Protein AF-A0A9X3D253-F1 (afdb_monomer_lite)

Organism: NCBI:txid2994553

Structure (mmCIF, N/CA/C/O backbone):
data_AF-A0A9X3D253-F1
#
_entry.id   AF-A0A9X3D253-F1
#
loop_
_atom_site.group_PDB
_atom_site.id
_atom_site.type_symbol
_atom_site.label_atom_id
_atom_site.label_alt_id
_atom_site.label_comp_id
_atom_site.label_asym_id
_atom_site.label_entity_id
_atom_site.label_seq_id
_atom_site.pdbx_PDB_ins_code
_atom_site.Cartn_x
_atom_site.Cartn_y
_atom_site.Cartn_z
_atom_site.occupancy
_atom_site.B_iso_or_equiv
_atom_site.auth_seq_id
_atom_site.auth_comp_id
_atom_site.auth_asym_id
_atom_site.auth_atom_id
_atom_site.pdbx_PDB_model_num
ATOM 1 N N . MET A 1 1 ? 2.293 10.499 46.989 1.00 36.78 1 MET A N 1
ATOM 2 C CA . MET A 1 1 ? 2.887 9.579 45.996 1.00 36.78 1 MET A CA 1
ATOM 3 C C . MET A 1 1 ? 2.364 9.986 44.625 1.00 36.78 1 MET A C 1
ATOM 5 O O . MET A 1 1 ? 1.241 9.649 44.283 1.00 36.78 1 MET A O 1
ATOM 9 N N . LEU A 1 2 ? 3.103 10.843 43.915 1.00 41.97 2 LEU A N 1
ATOM 10 C CA . LEU A 1 2 ? 2.709 11.353 42.599 1.00 41.97 2 LEU A CA 1
ATOM 11 C C . LEU A 1 2 ? 3.054 10.285 41.562 1.00 41.97 2 LEU A C 1
ATOM 13 O O . LEU A 1 2 ? 4.229 10.008 41.332 1.00 41.97 2 LEU A O 1
ATOM 17 N N . ILE A 1 3 ? 2.039 9.658 40.972 1.00 52.53 3 ILE A N 1
ATOM 18 C CA . ILE A 1 3 ? 2.232 8.782 39.819 1.00 52.53 3 ILE A CA 1
ATOM 19 C C . ILE A 1 3 ? 2.659 9.696 38.670 1.00 52.53 3 ILE A C 1
ATOM 21 O O . ILE A 1 3 ? 1.849 10.439 38.119 1.00 52.53 3 ILE A O 1
ATOM 25 N N . GLN A 1 4 ? 3.952 9.685 38.350 1.00 52.53 4 GLN A N 1
ATOM 26 C CA . GLN A 1 4 ? 4.450 10.238 37.100 1.00 52.53 4 GLN A CA 1
ATOM 27 C C . GLN A 1 4 ? 3.741 9.483 35.974 1.00 52.53 4 GLN A C 1
ATOM 29 O O . GLN A 1 4 ? 3.995 8.297 35.760 1.00 52.53 4 GLN A O 1
ATOM 34 N N . HIS A 1 5 ? 2.818 10.149 35.277 1.00 56.53 5 HIS A N 1
ATOM 35 C CA . HIS A 1 5 ? 2.331 9.668 33.993 1.00 56.53 5 HIS A CA 1
ATOM 36 C C . HIS A 1 5 ? 3.542 9.590 33.065 1.00 56.53 5 HIS A C 1
ATOM 38 O O . HIS A 1 5 ? 3.981 10.591 32.501 1.00 56.53 5 HIS A O 1
ATOM 44 N N . LYS A 1 6 ? 4.111 8.391 32.939 1.00 58.88 6 LYS A N 1
ATOM 45 C CA . LYS A 1 6 ? 4.987 8.041 31.830 1.00 58.88 6 LYS A CA 1
ATOM 46 C C . LYS A 1 6 ? 4.187 8.376 30.572 1.00 58.88 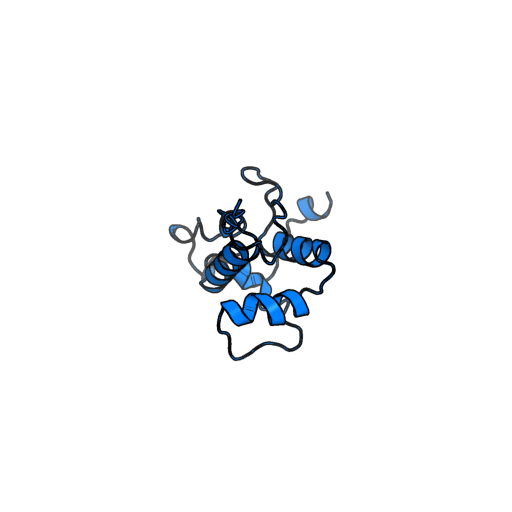6 LYS A C 1
ATOM 48 O O . LYS A 1 6 ? 3.138 7.775 30.349 1.00 58.88 6 LYS A O 1
ATOM 53 N N . LEU A 1 7 ? 4.611 9.401 29.833 1.00 61.34 7 LEU A N 1
ATOM 54 C CA . LEU A 1 7 ? 4.014 9.768 28.553 1.00 61.34 7 LEU A CA 1
ATOM 55 C C . LEU A 1 7 ? 4.148 8.538 27.655 1.00 61.34 7 LEU A C 1
ATOM 57 O O . LEU A 1 7 ? 5.238 8.228 27.181 1.00 61.34 7 LEU A O 1
ATOM 61 N N . PHE A 1 8 ? 3.070 7.767 27.524 1.00 62.00 8 PHE A N 1
ATOM 62 C CA . PHE A 1 8 ? 3.022 6.696 26.545 1.00 62.00 8 PHE A CA 1
ATOM 63 C C . PHE A 1 8 ? 3.230 7.337 25.175 1.00 62.00 8 PHE A C 1
ATOM 65 O O . PHE A 1 8 ? 2.646 8.387 24.896 1.00 62.00 8 PHE A O 1
ATOM 72 N N . GLU A 1 9 ? 4.070 6.723 24.342 1.00 65.94 9 GLU A N 1
ATOM 73 C CA . GLU A 1 9 ? 4.190 7.121 22.942 1.00 65.94 9 GLU A CA 1
ATOM 74 C C . GLU A 1 9 ? 2.791 7.204 22.318 1.00 65.94 9 GLU A C 1
ATOM 76 O O . GLU A 1 9 ? 1.884 6.439 22.675 1.00 65.94 9 GLU A O 1
ATOM 81 N N . SER A 1 10 ? 2.597 8.168 21.417 1.00 74.94 10 SER A N 1
ATOM 82 C CA . SER A 1 10 ? 1.330 8.329 20.709 1.00 74.94 10 SER A CA 1
ATOM 83 C C . SER A 1 10 ? 0.923 6.997 20.086 1.00 74.94 10 SER A C 1
ATOM 85 O O . SER A 1 10 ? 1.714 6.360 19.392 1.00 74.94 10 SER A O 1
ATOM 87 N N . ARG A 1 11 ? -0.311 6.560 20.346 1.00 84.44 11 ARG A N 1
ATOM 88 C CA . ARG A 1 11 ? -0.841 5.327 19.757 1.00 84.44 11 ARG A CA 1
ATOM 89 C C . ARG A 1 11 ? -0.910 5.488 18.240 1.00 84.44 11 ARG A C 1
ATOM 91 O O . ARG A 1 11 ? -1.252 6.570 17.764 1.00 84.44 11 ARG A O 1
ATOM 98 N N . SER A 1 12 ? -0.619 4.418 17.501 1.00 90.00 12 SER A N 1
ATOM 99 C CA . SER A 1 12 ? -0.832 4.419 16.055 1.00 90.00 12 SER A CA 1
ATOM 100 C C . SER A 1 12 ? -2.309 4.694 15.755 1.00 90.00 12 SER A C 1
ATOM 102 O O . SER A 1 12 ? -3.200 4.232 16.472 1.00 90.00 12 SER A O 1
ATOM 104 N N . THR A 1 13 ? -2.574 5.478 14.711 1.00 94.25 13 THR A N 1
ATOM 105 C CA . THR A 1 13 ? -3.943 5.806 14.281 1.00 94.25 13 THR A CA 1
ATOM 106 C C . THR A 1 13 ? -4.618 4.605 13.626 1.00 94.25 13 THR A C 1
ATOM 108 O O . THR A 1 13 ? -5.807 4.365 13.827 1.00 94.25 13 THR A O 1
ATOM 111 N N . LEU A 1 14 ? -3.845 3.838 12.858 1.00 95.88 14 LEU A N 1
ATOM 112 C CA . LEU A 1 14 ? -4.251 2.599 12.218 1.00 95.88 14 LEU A CA 1
ATOM 113 C C . LEU A 1 14 ? -3.584 1.395 12.904 1.00 95.88 14 LEU A C 1
ATOM 115 O O . LEU A 1 14 ? -2.553 1.501 13.572 1.00 95.88 14 LEU A O 1
ATOM 119 N N . TYR A 1 15 ? -4.197 0.232 12.740 1.00 95.69 15 TYR A N 1
ATOM 120 C CA . TYR A 1 15 ? -3.732 -1.061 13.191 1.00 95.69 15 TYR A CA 1
ATOM 121 C C . TYR A 1 15 ? -2.384 -1.355 12.552 1.00 95.69 15 TYR A C 1
ATOM 123 O O . TYR A 1 15 ? -2.159 -1.123 11.364 1.00 95.69 15 TYR A O 1
ATOM 131 N N . ASN A 1 16 ? -1.496 -1.934 13.354 1.00 95.19 16 ASN A N 1
ATOM 132 C CA . ASN A 1 16 ? -0.212 -2.446 12.898 1.00 95.19 16 ASN A CA 1
ATOM 133 C C . ASN A 1 16 ? -0.411 -3.803 12.189 1.00 95.19 16 ASN A C 1
ATOM 135 O O . ASN A 1 16 ? 0.121 -4.828 12.615 1.00 95.19 16 ASN A O 1
ATOM 139 N N . LEU A 1 17 ? -1.237 -3.828 11.139 1.00 97.12 17 LEU A N 1
ATOM 140 C CA . LEU A 1 17 ? -1.503 -5.021 10.337 1.00 97.12 17 LEU A CA 1
ATOM 141 C C . LEU A 1 17 ? -0.237 -5.413 9.571 1.00 97.12 17 LEU A C 1
ATOM 143 O O . LEU A 1 17 ? 0.265 -4.623 8.787 1.00 97.12 17 LEU A O 1
ATOM 147 N N . LYS A 1 18 ? 0.297 -6.620 9.770 1.00 97.12 18 LYS A N 1
ATOM 148 C CA . LYS A 1 18 ? 1.528 -7.026 9.077 1.00 97.12 18 LYS A CA 1
ATOM 149 C C . LYS A 1 18 ? 1.290 -7.269 7.578 1.00 97.12 18 LYS A C 1
ATOM 151 O O . LYS A 1 18 ? 0.282 -7.901 7.233 1.00 97.12 18 LYS A O 1
ATOM 156 N N . PRO A 1 19 ? 2.215 -6.820 6.704 1.00 97.50 19 PRO A N 1
ATOM 157 C CA . PRO A 1 19 ? 2.197 -7.217 5.306 1.00 97.50 19 PRO A CA 1
ATOM 158 C C . PRO A 1 19 ? 2.400 -8.727 5.135 1.00 97.50 19 PRO A C 1
ATOM 160 O O . PRO A 1 19 ? 3.042 -9.370 5.970 1.00 97.50 19 PRO A O 1
ATOM 163 N N . ILE A 1 20 ? 1.858 -9.280 4.056 1.00 97.38 20 ILE A N 1
ATOM 164 C CA . ILE A 1 20 ? 2.009 -10.687 3.665 1.00 97.38 20 ILE A CA 1
ATOM 165 C C . ILE A 1 20 ? 3.239 -10.855 2.766 1.00 97.38 20 ILE A C 1
ATOM 167 O O . ILE A 1 20 ? 3.499 -10.021 1.901 1.00 97.38 20 ILE A O 1
ATOM 171 N N . GLY A 1 21 ? 3.975 -11.950 2.979 1.00 95.44 21 GLY A N 1
ATOM 172 C CA . GLY A 1 21 ? 4.995 -12.425 2.039 1.00 95.44 21 GLY A CA 1
ATOM 173 C C . GLY A 1 21 ? 6.247 -11.552 1.930 1.00 95.44 21 GLY A C 1
ATOM 174 O O . GLY A 1 21 ? 6.946 -11.585 0.926 1.00 95.44 21 GLY A O 1
ATOM 175 N N . ILE A 1 22 ? 6.570 -10.735 2.939 1.00 94.50 22 ILE A N 1
ATOM 176 C CA . ILE 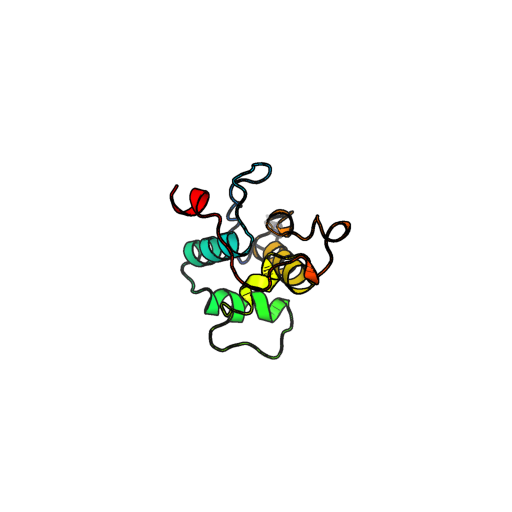A 1 22 ? 7.839 -9.990 2.927 1.00 94.50 22 ILE A CA 1
ATOM 177 C C . ILE A 1 22 ? 9.010 -10.976 2.794 1.00 94.50 22 ILE A C 1
ATOM 179 O O . ILE A 1 22 ? 9.125 -11.910 3.586 1.00 94.50 22 ILE A O 1
ATOM 183 N N . ASN A 1 23 ? 9.905 -10.709 1.838 1.00 90.94 23 ASN A N 1
ATOM 184 C CA . ASN A 1 23 ? 11.045 -11.558 1.467 1.00 90.94 23 ASN A CA 1
ATOM 185 C C . ASN A 1 23 ? 10.670 -12.916 0.842 1.00 90.94 23 ASN A C 1
ATOM 187 O O . ASN A 1 23 ? 11.511 -13.814 0.817 1.00 90.94 23 ASN A O 1
ATOM 191 N N . THR A 1 24 ? 9.448 -13.066 0.331 1.00 93.00 24 THR A N 1
ATOM 192 C CA . THR A 1 24 ? 9.036 -14.213 -0.489 1.00 93.00 24 THR A CA 1
ATOM 193 C C . THR A 1 24 ? 8.653 -13.749 -1.894 1.00 93.00 24 THR A C 1
ATOM 195 O O . THR A 1 24 ? 8.456 -12.558 -2.138 1.00 93.00 24 THR A O 1
ATOM 198 N N . ASP A 1 25 ? 8.553 -14.690 -2.824 1.00 87.62 25 ASP A N 1
ATOM 199 C CA . ASP A 1 25 ? 7.920 -14.505 -4.135 1.00 87.62 25 ASP A CA 1
ATOM 200 C C . ASP A 1 25 ? 6.420 -14.187 -4.016 1.00 87.62 25 ASP A C 1
ATOM 202 O O . ASP A 1 25 ? 5.901 -13.397 -4.799 1.00 87.62 25 ASP A O 1
ATOM 206 N N . GLU A 1 26 ? 5.771 -14.676 -2.958 1.00 89.12 26 GLU A N 1
ATOM 207 C CA . GLU A 1 26 ? 4.360 -14.403 -2.626 1.00 89.12 26 GLU A CA 1
ATOM 208 C C . GLU A 1 26 ? 4.104 -13.052 -1.909 1.00 89.12 26 GLU A C 1
ATOM 210 O O . GLU A 1 26 ? 3.170 -12.913 -1.111 1.00 89.12 26 GLU A O 1
ATOM 215 N N . ILE A 1 27 ? 4.960 -12.044 -2.114 1.00 93.50 27 ILE A N 1
ATOM 216 C CA . ILE A 1 27 ? 4.799 -10.722 -1.482 1.00 93.50 27 ILE A CA 1
ATOM 217 C C . ILE A 1 27 ? 3.557 -9.993 -2.006 1.00 93.50 27 ILE A C 1
ATOM 219 O O . ILE A 1 27 ? 3.323 -9.885 -3.212 1.00 93.50 27 ILE A O 1
ATOM 223 N N . GLU A 1 28 ? 2.758 -9.421 -1.104 1.00 94.06 28 GLU A N 1
ATOM 224 C CA . GLU A 1 28 ? 1.598 -8.638 -1.531 1.00 94.06 28 GLU A CA 1
ATOM 225 C C . GLU A 1 28 ? 1.980 -7.240 -2.059 1.00 94.06 28 GLU A C 1
ATOM 227 O O . GLU A 1 28 ? 2.961 -6.626 -1.641 1.00 94.06 28 GLU A O 1
ATOM 232 N N . SER A 1 29 ? 1.143 -6.674 -2.934 1.00 93.31 29 SER A N 1
ATOM 233 C CA . SER A 1 29 ? 1.279 -5.273 -3.368 1.00 93.31 29 SER A CA 1
ATOM 234 C C . SER A 1 29 ? 0.776 -4.272 -2.322 1.00 93.31 29 SER A C 1
ATOM 236 O O . SER A 1 29 ? -0.102 -4.580 -1.511 1.00 93.31 29 SER A O 1
ATOM 238 N N . LEU A 1 30 ? 1.214 -3.012 -2.411 1.00 95.50 30 LEU A N 1
ATOM 239 C CA . LEU A 1 30 ? 0.737 -1.936 -1.539 1.00 95.50 30 LEU A CA 1
ATOM 240 C C . LEU A 1 30 ? -0.782 -1.743 -1.646 1.00 95.50 30 LEU A C 1
ATOM 242 O O . LEU A 1 30 ? -1.455 -1.519 -0.641 1.00 95.50 30 LEU A O 1
ATOM 246 N N . THR A 1 31 ? -1.360 -1.877 -2.843 1.00 93.25 31 THR A N 1
ATOM 247 C CA . THR A 1 31 ? -2.822 -1.820 -3.008 1.00 93.25 31 THR A CA 1
ATOM 248 C C . THR A 1 31 ? -3.559 -2.987 -2.342 1.00 93.25 31 THR A C 1
ATOM 250 O O . THR A 1 31 ? -4.655 -2.774 -1.819 1.00 93.25 31 THR A O 1
ATOM 253 N N . SER A 1 32 ? -2.971 -4.192 -2.317 1.00 93.94 32 SER A N 1
ATOM 254 C CA . SER A 1 32 ? -3.512 -5.333 -1.554 1.00 93.94 32 SER A CA 1
ATOM 255 C C . SER A 1 32 ? -3.494 -5.023 -0.061 1.00 93.94 32 SER A C 1
ATOM 257 O O . SER A 1 32 ? -4.531 -5.078 0.606 1.00 93.94 32 SER A O 1
ATOM 259 N N . TYR A 1 33 ? -2.340 -4.572 0.430 1.00 97.31 33 TYR A N 1
ATOM 260 C CA . TYR A 1 33 ? -2.143 -4.202 1.823 1.00 97.31 33 TYR A CA 1
ATOM 261 C C . TYR A 1 33 ? -3.152 -3.146 2.296 1.00 97.31 33 TYR A C 1
ATOM 263 O O . TYR A 1 33 ? -3.826 -3.336 3.307 1.00 97.31 33 TYR A O 1
ATOM 271 N N . VAL A 1 34 ? -3.324 -2.053 1.543 1.00 96.25 34 VAL A N 1
ATOM 272 C CA . VAL A 1 34 ? -4.275 -0.979 1.887 1.00 96.25 34 VAL A CA 1
ATOM 273 C C . VAL A 1 34 ? -5.724 -1.472 1.870 1.00 96.25 34 VAL A C 1
ATOM 275 O O . VAL A 1 34 ? -6.524 -1.055 2.709 1.00 96.25 34 VAL A O 1
ATOM 278 N N . THR A 1 35 ? -6.061 -2.392 0.964 1.00 95.31 35 THR A N 1
ATOM 279 C CA . THR A 1 35 ? -7.385 -3.029 0.933 1.00 95.31 35 THR A CA 1
ATOM 280 C C . THR A 1 35 ? -7.622 -3.820 2.215 1.00 95.31 35 THR A C 1
ATOM 282 O O . THR A 1 35 ? -8.591 -3.543 2.925 1.00 95.31 35 THR A O 1
ATOM 285 N N . ARG A 1 36 ? -6.697 -4.713 2.587 1.00 97.75 36 ARG A N 1
ATOM 286 C CA . ARG A 1 36 ? -6.778 -5.488 3.836 1.00 97.75 36 ARG A CA 1
ATOM 287 C C . ARG A 1 36 ? -6.797 -4.600 5.076 1.00 97.75 36 ARG A C 1
ATOM 289 O O . ARG A 1 36 ? -7.554 -4.875 6.004 1.00 97.75 36 ARG A O 1
ATOM 296 N N . LEU A 1 37 ? -6.017 -3.521 5.084 1.00 97.94 37 LEU A N 1
ATOM 297 C CA . LEU A 1 37 ? -6.006 -2.547 6.172 1.00 97.94 37 LEU A CA 1
ATOM 298 C C . LEU A 1 37 ? -7.380 -1.884 6.327 1.00 97.94 37 LEU A C 1
ATOM 300 O O . LEU A 1 37 ? -7.906 -1.837 7.435 1.00 97.94 37 LEU A O 1
ATOM 304 N N . SER A 1 38 ? -8.001 -1.438 5.231 1.00 96.56 38 SER A N 1
ATOM 305 C CA . SER A 1 38 ? -9.349 -0.851 5.274 1.00 96.56 38 SER A CA 1
ATOM 306 C C . SER A 1 38 ? -10.392 -1.831 5.823 1.00 96.56 38 SER A C 1
ATOM 308 O O . SER A 1 38 ? -11.169 -1.471 6.708 1.00 96.56 38 SER A O 1
ATOM 310 N N . THR A 1 39 ? -10.333 -3.096 5.391 1.00 97.69 39 THR A N 1
ATOM 311 C CA . THR A 1 39 ? -11.203 -4.170 5.884 1.00 97.69 39 THR A CA 1
ATOM 312 C C . THR A 1 39 ? -10.989 -4.432 7.369 1.00 97.69 39 THR A C 1
ATOM 314 O O . THR A 1 39 ? -11.964 -4.503 8.112 1.00 97.69 39 THR A O 1
ATOM 317 N N . ALA A 1 40 ? -9.736 -4.517 7.827 1.00 97.81 40 ALA A N 1
ATOM 318 C CA . ALA A 1 40 ? -9.422 -4.715 9.239 1.00 97.81 40 ALA A CA 1
ATOM 319 C C . ALA A 1 40 ? -9.992 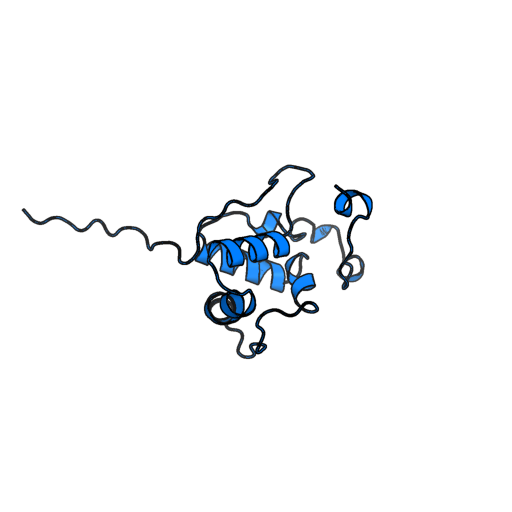-3.582 10.108 1.00 97.81 40 ALA A C 1
ATOM 321 O O . ALA A 1 40 ? -10.489 -3.839 11.198 1.00 97.81 40 ALA A O 1
ATOM 322 N N . HIS A 1 41 ? -9.986 -2.349 9.599 1.00 95.62 41 HIS A N 1
ATOM 323 C CA . HIS A 1 41 ? -10.562 -1.176 10.260 1.00 95.62 41 HIS A CA 1
ATOM 324 C C . HIS A 1 41 ? -12.074 -1.008 10.100 1.00 95.62 41 HIS A C 1
ATOM 326 O O . HIS A 1 41 ? -12.627 -0.063 10.662 1.00 95.62 41 HIS A O 1
ATOM 332 N N . ASN A 1 42 ? -12.741 -1.881 9.343 1.00 96.44 42 ASN A N 1
ATOM 333 C CA . ASN A 1 42 ? -14.153 -1.753 8.994 1.00 96.44 42 ASN A CA 1
ATOM 334 C C . ASN A 1 42 ? -14.504 -0.378 8.381 1.00 96.44 42 ASN A C 1
ATOM 336 O O . ASN A 1 42 ? -15.533 0.223 8.695 1.00 96.44 42 ASN A O 1
ATOM 340 N N . VAL A 1 43 ? -13.630 0.137 7.510 1.00 95.00 43 VAL A N 1
ATOM 341 C CA . VAL A 1 43 ? -13.847 1.379 6.752 1.00 95.00 43 VAL A CA 1
ATOM 342 C C . VAL A 1 43 ? -13.715 1.118 5.259 1.00 95.00 43 VAL A C 1
ATOM 344 O O . VAL A 1 43 ? -12.996 0.221 4.825 1.00 95.00 43 VAL A O 1
ATOM 347 N N . THR A 1 44 ? -14.384 1.927 4.441 1.00 93.94 44 THR A N 1
ATOM 348 C CA . THR A 1 44 ? -14.183 1.867 2.991 1.00 93.94 44 THR A CA 1
ATOM 349 C C . THR A 1 44 ? -12.828 2.467 2.615 1.00 93.94 44 THR A C 1
ATOM 351 O O . THR A 1 44 ? -12.297 3.334 3.314 1.00 93.94 44 THR A O 1
ATOM 354 N N . LEU A 1 45 ? -12.289 2.070 1.458 1.00 92.75 45 LEU A N 1
ATOM 355 C CA . LEU A 1 45 ? -11.108 2.721 0.881 1.00 92.75 45 LEU A CA 1
ATOM 356 C C . LEU A 1 45 ? -11.317 4.232 0.713 1.00 92.75 45 LEU A C 1
ATOM 358 O O . LEU A 1 45 ? -10.404 5.007 0.976 1.00 92.75 45 LEU A O 1
ATOM 362 N N . GLY A 1 46 ? -12.522 4.660 0.329 1.00 91.94 46 GLY A N 1
ATOM 363 C CA . GLY A 1 46 ? -12.854 6.078 0.199 1.00 91.94 46 GLY A CA 1
ATOM 364 C C . GLY A 1 46 ? -12.654 6.847 1.503 1.00 91.94 46 GLY A C 1
ATOM 365 O O . GLY A 1 46 ? -11.973 7.871 1.508 1.00 91.94 46 GLY A O 1
ATOM 366 N N . VAL A 1 47 ? -13.171 6.313 2.615 1.00 92.50 47 VAL A N 1
ATOM 367 C CA . VAL A 1 47 ? -13.001 6.894 3.957 1.00 92.50 47 VAL A CA 1
ATOM 368 C C . VAL A 1 47 ? -11.534 6.876 4.379 1.00 92.50 47 VAL A C 1
ATOM 370 O O . VAL A 1 47 ? -11.003 7.912 4.771 1.00 92.50 47 VAL A O 1
ATOM 373 N N . LEU A 1 48 ? -10.848 5.737 4.238 1.00 94.81 48 LEU A N 1
ATOM 374 C CA . LEU A 1 48 ? -9.427 5.616 4.582 1.00 94.81 48 LEU A CA 1
ATOM 375 C C . LEU A 1 48 ? -8.574 6.665 3.846 1.00 94.81 48 LEU A C 1
ATOM 377 O O . LEU A 1 48 ? -7.717 7.315 4.448 1.00 94.81 48 LEU A O 1
ATOM 381 N N . PHE A 1 49 ? -8.827 6.873 2.552 1.00 93.38 49 PHE A N 1
ATOM 382 C CA . PHE A 1 49 ? -8.093 7.862 1.772 1.00 93.38 49 PHE A CA 1
ATOM 383 C C . PHE A 1 49 ? -8.477 9.302 2.119 1.00 93.38 49 PHE A C 1
ATOM 385 O O . PHE A 1 49 ? -7.588 10.120 2.348 1.00 93.38 49 PHE A O 1
ATOM 392 N N . ASN A 1 50 ? -9.768 9.628 2.170 1.00 91.62 50 ASN A N 1
ATOM 393 C CA . ASN A 1 50 ? 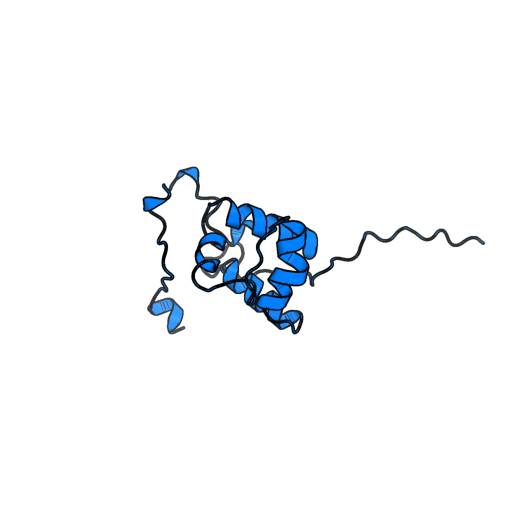-10.223 11.011 2.334 1.00 91.62 50 ASN A CA 1
ATOM 394 C C . ASN A 1 50 ? -10.016 11.570 3.741 1.00 91.62 50 ASN A C 1
ATOM 396 O O . ASN A 1 50 ? -9.694 12.757 3.866 1.00 91.62 50 ASN A O 1
ATOM 400 N N . GLU A 1 51 ? -10.160 10.727 4.763 1.00 91.62 51 GLU A N 1
ATOM 401 C CA . GLU A 1 51 ? -10.139 11.151 6.165 1.00 91.62 51 GLU A CA 1
ATOM 402 C C . GLU A 1 51 ? -8.767 10.992 6.822 1.00 91.62 51 GLU A C 1
ATOM 404 O O . GLU A 1 51 ? -8.459 11.716 7.764 1.00 91.62 51 GLU A O 1
ATOM 409 N N . LEU A 1 52 ? -7.921 10.074 6.334 1.00 93.44 52 LEU A N 1
ATOM 410 C CA . LEU A 1 52 ? -6.641 9.764 6.984 1.00 93.44 52 LEU A CA 1
ATOM 411 C C . LEU A 1 52 ? -5.435 10.015 6.076 1.00 93.44 52 LEU A C 1
ATOM 413 O O . LEU A 1 52 ? -4.505 10.716 6.472 1.00 93.44 52 LEU A O 1
ATOM 417 N N . ILE A 1 53 ? -5.439 9.498 4.845 1.00 93.44 53 ILE A N 1
ATOM 418 C CA . ILE A 1 53 ? -4.259 9.571 3.965 1.00 93.44 53 ILE A CA 1
ATOM 419 C C . ILE A 1 53 ? -4.116 10.956 3.313 1.00 93.44 53 ILE A C 1
ATOM 421 O O . ILE A 1 53 ? -3.079 11.602 3.448 1.00 93.44 53 ILE A O 1
ATOM 425 N N . TYR A 1 54 ? -5.131 11.448 2.599 1.00 91.69 54 TYR A N 1
ATOM 426 C CA . TYR A 1 54 ? -5.049 12.722 1.875 1.00 91.69 54 TYR A CA 1
ATOM 427 C C . TYR A 1 54 ? -4.802 13.954 2.756 1.00 91.69 54 TYR A C 1
ATOM 429 O O . TYR A 1 54 ? -4.079 14.842 2.291 1.00 91.69 54 TYR A O 1
ATOM 437 N N . PRO A 1 55 ? -5.308 14.031 4.004 1.00 90.19 55 PRO A N 1
ATOM 438 C CA . PRO A 1 55 ? -4.909 15.076 4.944 1.00 90.19 55 PRO A CA 1
ATOM 439 C C . PRO A 1 55 ? -3.400 15.095 5.219 1.00 90.19 55 PRO A C 1
ATOM 441 O O . PRO A 1 55 ? -2.797 16.167 5.194 1.00 90.19 55 PRO A O 1
ATOM 444 N N . ILE A 1 56 ? -2.768 13.927 5.396 1.00 90.44 56 ILE A N 1
ATOM 445 C CA . ILE A 1 56 ? -1.310 13.817 5.586 1.00 90.44 56 ILE A CA 1
ATOM 446 C C . ILE A 1 56 ? -0.567 14.248 4.321 1.00 90.44 56 ILE A C 1
ATOM 448 O O . ILE A 1 56 ? 0.414 14.987 4.397 1.00 90.44 56 ILE A O 1
ATOM 452 N N . LEU A 1 57 ? -1.063 13.840 3.151 1.00 88.38 57 LEU A N 1
ATOM 453 C CA . LEU A 1 57 ? -0.466 14.185 1.858 1.00 88.38 57 LEU A CA 1
ATOM 454 C C . LEU A 1 57 ? -0.716 15.637 1.420 1.00 88.38 57 LEU A C 1
ATOM 456 O O . LEU A 1 57 ? -0.267 16.022 0.340 1.00 88.38 57 LEU A O 1
ATOM 460 N N . ARG A 1 58 ? -1.452 16.430 2.214 1.00 86.19 58 ARG A N 1
ATOM 461 C CA . ARG A 1 58 ? -1.824 17.825 1.916 1.00 86.19 58 ARG A CA 1
ATOM 462 C C . ARG A 1 58 ? -2.431 17.998 0.516 1.00 86.19 58 ARG A C 1
ATOM 464 O O . ARG A 1 58 ? -2.207 19.006 -0.149 1.00 86.19 58 ARG A O 1
ATOM 471 N N . LYS A 1 59 ? -3.195 17.008 0.039 1.00 77.06 59 LYS A N 1
ATOM 472 C CA . LYS A 1 59 ? -3.866 17.096 -1.267 1.00 77.06 59 LYS A CA 1
ATOM 473 C C . LYS A 1 59 ? -5.139 17.934 -1.120 1.00 77.06 59 LYS A C 1
ATOM 475 O O . LYS A 1 59 ? -6.067 17.540 -0.410 1.00 77.06 59 LYS A O 1
ATOM 480 N N . GLU A 1 60 ? -5.173 19.077 -1.805 1.00 68.44 60 GLU A N 1
ATOM 481 C CA . GLU A 1 60 ? -6.316 20.004 -1.804 1.00 68.44 60 GLU A CA 1
ATOM 482 C C . GLU A 1 60 ? -7.519 19.451 -2.580 1.00 68.44 60 GLU A C 1
ATOM 484 O O . GLU A 1 60 ? -8.663 19.643 -2.175 1.00 68.44 60 GLU A O 1
ATOM 489 N N . SER A 1 61 ? -7.274 18.698 -3.661 1.00 73.50 61 SER A N 1
ATOM 490 C CA . SER A 1 61 ? -8.329 18.019 -4.419 1.00 73.50 61 SER A CA 1
ATOM 491 C C . SER A 1 61 ? -8.450 16.552 -4.007 1.00 73.50 61 SER A C 1
ATOM 493 O O . SER A 1 61 ? -7.547 15.736 -4.217 1.00 73.50 61 SER A O 1
ATOM 495 N N . ARG A 1 62 ? -9.602 16.207 -3.429 1.00 76.44 62 ARG A N 1
ATOM 496 C CA . ARG A 1 62 ? -9.937 14.848 -2.995 1.00 76.44 62 ARG A CA 1
ATOM 497 C C . ARG A 1 62 ? -11.080 14.318 -3.856 1.00 76.44 62 ARG A C 1
ATOM 499 O O . ARG A 1 62 ? -12.127 14.963 -3.920 1.00 76.44 62 ARG A O 1
ATOM 506 N N . PRO A 1 63 ? -10.910 13.188 -4.559 1.00 75.44 63 PRO A N 1
ATOM 507 C CA . PRO A 1 63 ? -12.034 12.554 -5.231 1.00 75.44 63 PRO A CA 1
ATOM 508 C C . PRO A 1 63 ? -13.105 12.180 -4.204 1.00 75.44 63 PRO A C 1
ATOM 510 O O . PRO A 1 63 ? -12.782 11.736 -3.103 1.00 75.44 63 PRO A O 1
ATOM 513 N N . ARG A 1 64 ? -14.382 12.317 -4.575 1.00 72.88 64 ARG A N 1
ATOM 514 C CA . ARG A 1 64 ? -15.510 11.954 -3.700 1.00 72.88 64 ARG A CA 1
ATOM 515 C C . ARG A 1 64 ? -15.381 10.517 -3.179 1.00 72.88 64 ARG A C 1
ATOM 517 O O . ARG A 1 64 ? -15.549 10.290 -1.989 1.00 72.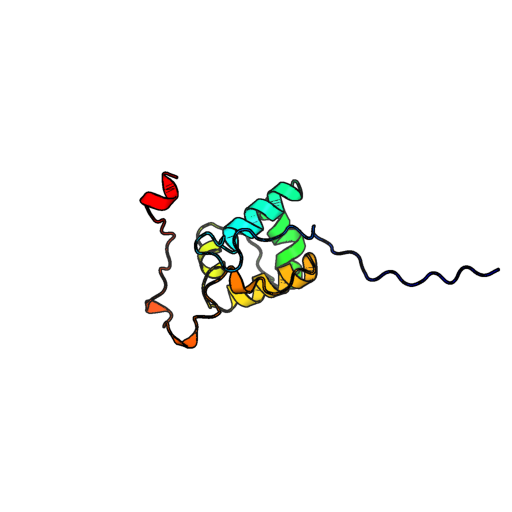88 64 ARG A O 1
ATOM 524 N N . ASP A 1 65 ? -14.974 9.595 -4.048 1.00 74.12 65 ASP A N 1
ATOM 525 C CA . ASP A 1 65 ? -14.810 8.172 -3.720 1.00 74.12 65 ASP A CA 1
ATOM 526 C C . ASP A 1 65 ? -13.415 7.834 -3.149 1.00 74.12 65 ASP A C 1
ATOM 528 O O . ASP A 1 65 ? -13.056 6.669 -2.993 1.00 74.12 65 ASP A O 1
ATOM 532 N N . GLY A 1 66 ? -12.600 8.850 -2.846 1.00 81.75 66 GLY A N 1
ATOM 533 C CA . GLY A 1 66 ? -11.231 8.709 -2.355 1.00 81.75 66 GLY A CA 1
ATOM 534 C C . GLY A 1 66 ? -10.273 8.243 -3.447 1.00 81.75 66 GLY A C 1
ATOM 535 O O . GLY A 1 66 ? -9.858 9.036 -4.293 1.00 81.75 66 GLY A O 1
ATOM 536 N N . VAL A 1 67 ? -9.902 6.962 -3.443 1.00 81.06 67 VAL A N 1
ATOM 537 C CA . VAL A 1 67 ? -9.007 6.385 -4.456 1.00 81.06 67 VAL A CA 1
ATOM 538 C C . VAL A 1 67 ? -9.800 5.796 -5.620 1.00 81.06 67 VAL A C 1
ATOM 540 O O . VAL A 1 67 ? -10.709 4.994 -5.439 1.00 81.06 67 VAL A O 1
ATOM 543 N N . THR A 1 68 ? -9.422 6.152 -6.847 1.00 78.94 68 THR A N 1
ATOM 544 C CA . THR A 1 68 ? -10.009 5.556 -8.054 1.00 78.94 68 THR A CA 1
ATOM 545 C C . THR A 1 68 ? -9.126 4.443 -8.604 1.00 78.94 68 THR A C 1
ATOM 547 O O . THR A 1 68 ? -7.902 4.470 -8.456 1.00 78.94 68 THR A O 1
ATOM 550 N N . VAL A 1 69 ? -9.730 3.500 -9.333 1.00 71.31 69 VAL A N 1
ATOM 551 C CA . VAL A 1 69 ? -9.018 2.403 -10.018 1.00 71.31 69 VAL A CA 1
ATOM 552 C C . VAL A 1 69 ? -7.893 2.922 -10.922 1.00 71.31 69 VAL A C 1
ATOM 554 O O . VAL A 1 69 ? -6.816 2.334 -10.969 1.00 71.31 69 VAL A O 1
ATOM 557 N N . LYS A 1 70 ? -8.114 4.053 -11.604 1.00 72.56 70 LYS A N 1
ATOM 558 C CA . LYS A 1 70 ? -7.109 4.687 -12.470 1.00 72.56 70 LYS A CA 1
ATOM 559 C C . LYS A 1 70 ? -5.910 5.214 -11.676 1.00 72.56 70 LYS A C 1
ATOM 561 O O . LYS A 1 70 ? -4.782 5.129 -12.144 1.00 72.56 70 LYS A O 1
ATOM 566 N N . ARG A 1 71 ? -6.147 5.762 -10.481 1.00 75.00 71 ARG A N 1
ATOM 567 C CA . ARG A 1 71 ? -5.089 6.309 -9.618 1.00 75.00 71 ARG A CA 1
ATOM 568 C C . ARG A 1 71 ? -4.366 5.224 -8.824 1.00 75.00 71 ARG A C 1
ATOM 570 O O . ARG A 1 71 ? -3.198 5.407 -8.510 1.00 75.00 71 ARG A O 1
ATOM 577 N N . SER A 1 72 ? -5.013 4.088 -8.550 1.00 81.38 72 SER A N 1
ATOM 578 C CA . SER A 1 72 ? -4.431 3.043 -7.699 1.00 81.38 72 SER A CA 1
ATOM 579 C C . SER A 1 72 ? -3.168 2.403 -8.282 1.00 81.38 72 SER A C 1
ATOM 581 O O . SER A 1 72 ? -2.317 1.956 -7.524 1.00 81.38 72 SER A O 1
ATOM 583 N N . ALA A 1 73 ? -3.021 2.361 -9.612 1.00 79.94 73 ALA A N 1
ATOM 584 C CA . ALA A 1 73 ? -1.824 1.799 -10.249 1.00 79.94 73 ALA A CA 1
ATOM 585 C C . ALA A 1 73 ? -0.544 2.583 -9.893 1.00 79.94 73 ALA A C 1
ATOM 587 O O . ALA A 1 73 ? 0.511 1.984 -9.705 1.00 79.94 73 ALA A O 1
ATOM 588 N N . ALA A 1 74 ? -0.660 3.904 -9.711 1.00 84.62 74 ALA A N 1
ATOM 589 C CA . ALA A 1 74 ? 0.451 4.788 -9.355 1.00 84.62 74 ALA A CA 1
ATOM 590 C C . ALA A 1 74 ? 0.933 4.644 -7.898 1.00 84.62 74 ALA A C 1
ATOM 592 O O . ALA A 1 74 ? 1.822 5.370 -7.463 1.00 84.62 74 ALA A O 1
ATOM 593 N N . TYR A 1 75 ? 0.321 3.753 -7.116 1.00 89.56 75 TYR A N 1
ATOM 594 C CA . TYR A 1 75 ? 0.747 3.470 -5.748 1.00 89.56 75 TYR A CA 1
ATOM 595 C C . TYR A 1 75 ? 1.647 2.241 -5.638 1.00 89.56 75 TYR A C 1
ATOM 597 O O . TYR A 1 75 ? 2.348 2.103 -4.645 1.00 89.56 75 TYR A O 1
ATOM 605 N N . ASN A 1 76 ? 1.657 1.366 -6.645 1.00 88.88 76 ASN A N 1
ATOM 606 C CA . ASN A 1 76 ? 2.502 0.169 -6.637 1.00 88.88 76 ASN A CA 1
ATOM 607 C C . ASN A 1 76 ? 3.828 0.374 -7.377 1.00 88.88 76 ASN A C 1
ATOM 609 O O . ASN A 1 76 ? 4.700 -0.484 -7.310 1.00 88.88 76 ASN A O 1
ATOM 613 N N . ASN A 1 77 ? 3.970 1.472 -8.115 1.00 86.19 77 ASN A N 1
ATOM 614 C CA . ASN A 1 77 ? 5.140 1.743 -8.940 1.00 86.19 77 ASN A CA 1
ATOM 615 C C . ASN A 1 77 ? 6.200 2.570 -8.178 1.00 86.19 77 ASN A C 1
ATOM 617 O O . ASN A 1 77 ? 6.084 2.779 -6.976 1.00 86.19 77 ASN A O 1
ATOM 621 N N . PHE A 1 78 ? 7.257 3.034 -8.851 1.00 85.56 78 PHE A N 1
ATOM 622 C CA . PHE A 1 78 ? 8.333 3.820 -8.220 1.00 85.56 78 PHE A CA 1
ATOM 623 C C . PHE A 1 78 ? 8.121 5.343 -8.267 1.00 85.56 78 PHE A C 1
ATOM 625 O O . PHE A 1 78 ? 9.051 6.117 -8.040 1.00 85.56 78 PHE A O 1
ATOM 632 N N . HIS A 1 79 ? 6.915 5.800 -8.607 1.00 86.38 79 HIS A N 1
ATOM 633 C CA . HIS A 1 79 ? 6.614 7.228 -8.712 1.00 86.38 79 HIS A CA 1
ATOM 634 C C . HIS A 1 79 ? 6.382 7.872 -7.342 1.00 86.38 79 HIS A C 1
ATOM 636 O O . HIS A 1 79 ? 6.152 7.202 -6.336 1.00 86.38 79 HIS A O 1
ATOM 642 N N . GLN A 1 80 ? 6.377 9.208 -7.318 1.00 88.44 80 GLN A N 1
ATOM 643 C CA . GLN A 1 80 ? 6.209 10.004 -6.098 1.00 88.44 80 GLN A CA 1
ATOM 644 C C . GLN A 1 80 ? 4.964 9.615 -5.286 1.00 88.44 80 GLN A C 1
ATOM 646 O O . GLN A 1 80 ? 4.998 9.644 -4.061 1.00 88.44 80 GLN A O 1
ATOM 651 N N . SER A 1 81 ? 3.874 9.217 -5.947 1.00 88.94 81 SER A N 1
ATOM 652 C CA . SER A 1 81 ? 2.640 8.799 -5.275 1.00 88.94 81 SER A CA 1
ATOM 653 C C . SER A 1 81 ? 2.807 7.543 -4.417 1.00 88.94 81 SER A C 1
ATOM 655 O O . SER A 1 81 ? 2.180 7.460 -3.362 1.00 88.94 81 SER A O 1
ATOM 657 N N . ALA A 1 82 ? 3.655 6.596 -4.822 1.00 92.06 82 ALA A N 1
ATOM 658 C CA . ALA A 1 82 ? 3.966 5.419 -4.019 1.00 92.06 82 ALA A CA 1
ATOM 659 C C . ALA A 1 82 ? 4.767 5.807 -2.768 1.00 92.06 82 ALA A C 1
ATOM 661 O O . ALA A 1 82 ? 4.391 5.418 -1.668 1.00 92.06 82 ALA A O 1
ATOM 662 N N . ILE A 1 83 ? 5.792 6.657 -2.922 1.00 93.19 83 ILE A N 1
ATOM 663 C CA . ILE A 1 83 ? 6.612 7.179 -1.811 1.00 93.19 83 ILE A CA 1
ATOM 664 C C . ILE A 1 83 ? 5.746 7.952 -0.807 1.00 93.19 83 ILE A C 1
ATOM 666 O O . ILE A 1 83 ? 5.846 7.757 0.404 1.00 93.19 83 ILE A O 1
ATOM 670 N N . GLU A 1 84 ? 4.874 8.828 -1.312 1.00 93.88 84 GLU A N 1
ATOM 671 C CA . GLU A 1 84 ? 3.912 9.584 -0.509 1.00 93.88 84 GLU A CA 1
ATOM 672 C C . GLU A 1 84 ? 3.026 8.636 0.312 1.00 93.88 84 GLU A C 1
ATOM 674 O O . GLU A 1 84 ? 2.894 8.797 1.528 1.00 93.88 84 GLU A O 1
ATOM 679 N N . LEU A 1 85 ? 2.440 7.625 -0.336 1.00 95.12 85 LEU A N 1
ATOM 680 C CA . LEU A 1 85 ? 1.517 6.707 0.320 1.00 95.12 85 LEU A CA 1
ATOM 681 C C . LEU A 1 85 ? 2.210 5.811 1.355 1.00 95.12 85 LEU A C 1
ATOM 683 O O . LEU A 1 85 ? 1.693 5.675 2.464 1.00 95.12 85 LEU A O 1
ATOM 687 N N . THR A 1 86 ? 3.366 5.223 1.040 1.00 96.62 86 THR A N 1
ATOM 688 C CA . THR A 1 86 ? 4.112 4.380 1.993 1.00 96.62 86 THR A CA 1
ATOM 689 C C . THR A 1 86 ? 4.543 5.183 3.215 1.00 96.62 86 THR A C 1
ATOM 691 O O . THR A 1 86 ? 4.399 4.703 4.338 1.00 96.62 86 THR A O 1
ATOM 694 N N . THR A 1 87 ? 4.955 6.439 3.024 1.00 95.75 87 THR A N 1
ATOM 695 C CA . THR A 1 87 ? 5.285 7.362 4.121 1.00 95.75 87 THR A CA 1
ATOM 696 C C . THR A 1 87 ? 4.065 7.670 4.991 1.00 95.75 87 THR A C 1
ATOM 698 O O . THR A 1 87 ? 4.135 7.586 6.218 1.00 95.75 87 THR A O 1
ATOM 701 N N . ALA A 1 88 ? 2.917 7.987 4.383 1.00 96.12 88 ALA A N 1
ATOM 702 C CA . ALA A 1 88 ? 1.689 8.245 5.133 1.00 96.12 88 ALA A CA 1
ATOM 703 C C . ALA A 1 88 ? 1.241 7.013 5.939 1.00 96.12 88 ALA A C 1
ATOM 705 O O . ALA A 1 88 ? 0.885 7.132 7.112 1.00 96.12 88 ALA A O 1
ATOM 706 N N . LEU A 1 89 ? 1.308 5.822 5.342 1.00 97.12 89 LEU A N 1
ATOM 707 C CA . LEU A 1 89 ? 0.959 4.567 6.008 1.00 97.12 89 LEU A CA 1
ATOM 708 C C . LEU A 1 89 ? 1.946 4.205 7.119 1.00 97.12 89 LEU A C 1
ATOM 710 O O . LEU A 1 89 ? 1.509 3.727 8.166 1.00 97.12 89 LEU A O 1
ATOM 714 N N . HIS A 1 90 ? 3.243 4.469 6.940 1.00 96.12 90 HIS A N 1
ATOM 715 C CA . HIS A 1 90 ? 4.242 4.313 7.997 1.00 96.12 90 HIS A CA 1
ATOM 716 C C . HIS A 1 90 ? 3.858 5.149 9.221 1.00 96.12 90 HIS A C 1
ATOM 718 O O . HIS A 1 90 ? 3.775 4.616 10.325 1.00 96.12 90 HIS A O 1
ATOM 724 N N . ASN A 1 91 ? 3.519 6.423 9.018 1.00 94.88 91 ASN A N 1
ATOM 725 C CA . ASN A 1 91 ? 3.121 7.317 10.106 1.00 94.88 91 ASN A CA 1
ATOM 726 C C . ASN A 1 91 ? 1.817 6.871 10.782 1.00 94.88 91 ASN A C 1
ATOM 728 O O . ASN A 1 91 ? 1.693 6.950 11.999 1.00 94.88 91 ASN A O 1
ATOM 732 N N . LEU A 1 92 ? 0.846 6.378 10.009 1.00 96.00 92 LEU A N 1
ATOM 733 C CA . LEU A 1 92 ? -0.452 5.961 10.541 1.00 96.00 92 LEU A CA 1
ATOM 734 C C . LEU A 1 92 ? -0.401 4.618 11.284 1.00 96.00 92 LEU A C 1
ATOM 736 O O . LEU A 1 92 ? -1.155 4.429 12.235 1.00 96.00 92 LEU A O 1
ATOM 740 N N . THR A 1 93 ? 0.451 3.683 10.858 1.00 96.62 93 THR A N 1
ATOM 741 C CA . THR A 1 93 ? 0.486 2.291 11.363 1.00 96.62 93 THR A CA 1
ATOM 742 C C . THR A 1 93 ? 1.710 1.972 12.229 1.00 96.62 93 THR A C 1
ATOM 744 O O . THR A 1 93 ? 1.733 0.949 12.918 1.00 96.62 93 THR A O 1
ATOM 747 N N . HIS A 1 94 ? 2.744 2.815 12.173 1.00 95.50 94 HIS A N 1
ATOM 748 C CA . HIS A 1 94 ? 4.102 2.587 12.689 1.00 95.50 94 HIS A CA 1
ATOM 749 C C . HIS A 1 94 ? 4.830 1.374 12.074 1.00 95.50 94 HIS A C 1
ATOM 751 O O . HIS A 1 94 ? 5.822 0.888 12.624 1.00 95.50 94 HIS A O 1
ATOM 757 N N . ILE A 1 95 ? 4.366 0.858 10.931 1.00 95.94 95 ILE A N 1
ATOM 758 C CA . ILE A 1 95 ? 5.036 -0.233 10.213 1.00 95.94 95 ILE A CA 1
ATOM 759 C C . ILE A 1 95 ? 6.135 0.335 9.329 1.00 95.94 95 ILE A C 1
ATOM 761 O O . ILE A 1 95 ? 5.904 1.240 8.534 1.00 95.94 95 ILE A O 1
ATOM 765 N N . LYS A 1 96 ? 7.344 -0.202 9.476 1.00 95.19 96 LYS A N 1
ATOM 766 C CA . LYS A 1 96 ? 8.513 0.166 8.671 1.00 95.19 96 LYS A CA 1
ATOM 767 C C . LYS A 1 96 ? 8.525 -0.593 7.344 1.00 95.19 96 LYS A C 1
ATOM 769 O O . LYS A 1 96 ? 7.932 -1.663 7.241 1.00 95.19 96 LYS A O 1
ATOM 774 N N . ASN A 1 97 ? 9.276 -0.062 6.386 1.00 94.50 97 ASN A N 1
ATOM 775 C CA . ASN A 1 97 ? 9.634 -0.720 5.132 1.00 94.50 97 ASN A CA 1
ATOM 776 C C . ASN A 1 97 ? 8.438 -1.072 4.222 1.00 94.50 97 ASN A C 1
ATOM 778 O O . ASN A 1 97 ? 8.460 -2.081 3.518 1.00 94.50 97 ASN A O 1
ATOM 782 N N . LEU A 1 98 ? 7.370 -0.263 4.237 1.00 97.00 98 LEU A N 1
ATOM 783 C CA . LEU A 1 98 ? 6.196 -0.475 3.374 1.00 97.00 98 LEU A CA 1
ATOM 784 C C . LEU A 1 98 ? 6.501 -0.240 1.885 1.00 97.00 98 LEU A C 1
ATOM 786 O O . LEU A 1 98 ? 5.746 -0.691 1.027 1.00 97.00 98 LEU A O 1
ATOM 790 N N . GLU A 1 99 ? 7.612 0.418 1.556 1.00 95.12 99 GLU A N 1
ATOM 791 C CA . GLU A 1 99 ? 8.134 0.542 0.194 1.00 95.12 99 GLU A CA 1
ATOM 792 C C . GLU A 1 99 ? 8.494 -0.803 -0.447 1.00 95.12 99 GLU A C 1
ATOM 794 O O . GLU A 1 99 ? 8.482 -0.893 -1.673 1.00 95.12 99 GLU A O 1
ATOM 799 N N . LEU A 1 100 ? 8.721 -1.859 0.344 1.00 95.25 100 LEU A N 1
ATOM 800 C CA . LEU A 1 100 ? 8.920 -3.218 -0.171 1.00 95.25 100 LEU A CA 1
ATOM 801 C C . LEU A 1 100 ? 7.667 -3.781 -0.863 1.00 95.25 100 LEU A C 1
ATOM 803 O O . LEU A 1 100 ? 7.783 -4.691 -1.672 1.00 95.25 100 LEU A O 1
ATOM 807 N N . LEU A 1 101 ? 6.483 -3.218 -0.593 1.00 95.50 101 LEU A N 1
ATOM 808 C CA . LEU A 1 101 ? 5.216 -3.593 -1.241 1.00 95.50 101 LEU A CA 1
ATOM 809 C C . LEU A 1 101 ? 5.001 -2.864 -2.581 1.00 95.50 101 LEU A C 1
ATOM 811 O O . LEU A 1 101 ? 3.909 -2.875 -3.154 1.00 95.50 101 LEU A O 1
ATOM 815 N N . THR A 1 102 ? 6.024 -2.162 -3.061 1.00 93.25 102 THR A N 1
ATOM 816 C CA . THR A 1 102 ? 6.014 -1.369 -4.292 1.00 93.25 102 THR A CA 1
ATOM 817 C C . THR A 1 102 ? 7.234 -1.713 -5.136 1.00 93.25 102 THR A C 1
ATOM 819 O O . THR A 1 102 ? 8.147 -2.400 -4.686 1.00 93.25 102 THR A O 1
ATOM 822 N N . THR A 1 103 ? 7.319 -1.157 -6.341 1.00 90.19 103 THR A N 1
ATOM 823 C CA . THR A 1 103 ? 8.526 -1.266 -7.166 1.00 90.19 103 THR A CA 1
ATOM 824 C C . THR A 1 103 ? 9.533 -0.131 -6.935 1.00 90.19 103 THR A C 1
ATOM 826 O O . THR A 1 103 ? 10.409 0.051 -7.778 1.00 90.19 103 THR A O 1
ATOM 829 N N . ILE A 1 104 ? 9.436 0.657 -5.849 1.00 91.94 104 ILE A N 1
ATOM 830 C CA . ILE A 1 104 ? 10.356 1.782 -5.557 1.00 91.94 104 ILE A CA 1
ATOM 831 C C . ILE A 1 104 ? 11.826 1.341 -5.585 1.00 91.94 104 ILE A C 1
ATOM 833 O O . ILE A 1 104 ? 12.656 2.044 -6.159 1.00 91.94 104 ILE A O 1
ATOM 837 N N . GLY A 1 105 ? 12.145 0.160 -5.042 1.00 90.00 105 GLY A N 1
ATOM 838 C CA . GLY A 1 105 ? 13.510 -0.384 -5.034 1.00 90.00 105 GLY A CA 1
ATOM 839 C C . GLY A 1 105 ? 14.105 -0.645 -6.424 1.00 90.00 105 GLY A C 1
ATOM 840 O O . GLY A 1 105 ? 15.315 -0.809 -6.550 1.00 90.00 105 GLY A O 1
ATOM 841 N N . PHE A 1 106 ? 13.276 -0.638 -7.472 1.00 88.56 106 PHE A N 1
ATOM 842 C CA . PHE A 1 106 ? 13.698 -0.848 -8.854 1.00 88.56 106 PHE A CA 1
ATOM 843 C C . PHE A 1 106 ? 13.807 0.446 -9.678 1.00 88.56 106 PHE A C 1
ATOM 845 O O . PHE A 1 106 ? 13.975 0.388 -10.896 1.00 88.56 106 PHE A O 1
ATOM 852 N N . ASN A 1 107 ? 13.725 1.620 -9.043 1.00 88.12 107 ASN A N 1
ATOM 853 C CA . ASN A 1 107 ? 13.718 2.919 -9.731 1.00 88.12 107 ASN A CA 1
ATOM 854 C C . ASN A 1 107 ? 14.955 3.197 -10.609 1.00 88.12 107 ASN A C 1
ATOM 856 O O . ASN A 1 107 ? 14.865 3.984 -11.545 1.00 88.12 107 ASN A O 1
ATOM 860 N N . ASN A 1 108 ? 16.088 2.551 -10.328 1.00 89.00 108 ASN A N 1
ATOM 861 C CA . ASN A 1 108 ? 17.322 2.684 -11.102 1.00 89.00 108 ASN A CA 1
ATOM 862 C C . ASN A 1 108 ? 17.407 1.699 -12.279 1.00 89.00 108 ASN A C 1
ATOM 864 O O . ASN A 1 108 ? 18.304 1.828 -13.108 1.00 89.00 108 ASN A O 1
ATOM 868 N N . PHE A 1 109 ? 16.513 0.709 -12.340 1.00 87.31 109 PHE A N 1
ATOM 869 C CA . PHE A 1 109 ? 16.518 -0.330 -13.375 1.00 87.31 109 PHE A CA 1
ATOM 870 C C . PHE A 1 109 ? 15.477 -0.086 -14.463 1.00 87.31 109 PHE A C 1
ATOM 872 O O . PHE A 1 109 ? 15.673 -0.528 -15.590 1.00 87.31 109 PHE A O 1
ATOM 879 N N . PHE A 1 110 ? 14.387 0.611 -14.135 1.00 83.44 110 PHE A N 1
ATOM 880 C CA . PHE A 1 110 ? 13.271 0.827 -15.047 1.00 83.44 110 PHE A CA 1
ATOM 881 C C . PHE A 1 110 ? 13.015 2.314 -15.278 1.00 83.44 110 PHE A C 1
ATOM 883 O O . PHE A 1 110 ? 12.945 3.122 -14.353 1.00 83.44 110 PHE A O 1
ATOM 890 N N . SER A 1 111 ? 12.790 2.669 -16.533 1.00 83.69 111 SER A N 1
ATOM 891 C CA . SER A 1 111 ? 12.189 3.927 -16.949 1.00 83.69 111 SER A CA 1
ATOM 892 C C . SER A 1 111 ? 10.671 3.902 -16.743 1.00 83.69 111 SER A C 1
ATOM 894 O O . SER A 1 111 ? 10.031 2.854 -16.654 1.00 83.69 111 SER A O 1
ATOM 896 N N . SER A 1 112 ? 10.045 5.082 -16.714 1.00 77.38 112 SER A N 1
ATOM 897 C CA . SER A 1 112 ? 8.581 5.173 -16.561 1.00 77.38 112 SER A CA 1
ATOM 898 C C . SER A 1 112 ? 7.803 4.514 -17.709 1.00 77.38 112 SER A C 1
ATOM 900 O O . SER A 1 112 ? 6.637 4.179 -17.523 1.00 77.38 112 SER A O 1
ATOM 902 N N . ASN A 1 113 ? 8.437 4.310 -18.869 1.00 79.81 113 ASN A N 1
ATOM 903 C CA . ASN A 1 113 ? 7.823 3.676 -20.039 1.00 79.81 113 ASN A CA 1
ATOM 904 C C . ASN A 1 113 ? 7.768 2.146 -19.929 1.00 79.81 113 ASN A C 1
ATOM 906 O O . ASN A 1 113 ? 7.005 1.510 -20.651 1.00 79.81 113 ASN A O 1
ATOM 910 N N . GLU A 1 114 ? 8.556 1.556 -19.030 1.00 80.81 114 GLU A N 1
ATOM 911 C CA . GLU A 1 114 ? 8.595 0.106 -18.805 1.00 80.81 114 GLU A CA 1
ATOM 912 C C . GLU A 1 114 ? 7.560 -0.341 -17.765 1.00 80.81 114 GLU A C 1
ATOM 914 O O . GLU A 1 114 ? 7.239 -1.526 -17.667 1.00 80.81 114 GLU A O 1
ATOM 919 N N . ILE A 1 115 ? 6.965 0.606 -17.028 1.00 76.56 115 ILE A N 1
ATOM 920 C CA . ILE A 1 115 ? 5.863 0.318 -16.113 1.00 76.56 115 ILE A CA 1
ATOM 921 C C . ILE A 1 115 ? 4.537 0.359 -16.866 1.00 76.56 115 ILE A C 1
ATOM 923 O O . ILE A 1 115 ? 4.163 1.356 -17.487 1.00 76.56 115 ILE A O 1
ATOM 927 N N . ARG A 1 116 ? 3.746 -0.703 -16.718 1.00 76.50 116 ARG A N 1
ATOM 928 C CA . ARG A 1 116 ? 2.369 -0.720 -17.214 1.00 76.50 116 ARG A CA 1
ATOM 929 C C . ARG A 1 116 ? 1.521 0.302 -16.453 1.00 76.50 116 ARG A C 1
ATOM 931 O O . ARG A 1 116 ? 1.361 0.219 -15.240 1.00 76.50 116 ARG A O 1
ATOM 938 N N . GLY A 1 117 ? 0.893 1.221 -17.184 1.00 71.75 117 GLY A N 1
ATOM 939 C CA . GLY A 1 117 ? -0.104 2.145 -16.625 1.00 71.75 117 GLY A CA 1
ATOM 940 C C . GLY A 1 117 ? -1.473 1.505 -16.349 1.00 71.75 117 GLY A C 1
ATOM 941 O O . GLY A 1 117 ? -2.369 2.162 -15.822 1.00 71.75 117 GLY A O 1
ATOM 942 N N . GLN A 1 118 ? -1.653 0.238 -16.725 1.00 74.94 118 GLN A N 1
ATOM 943 C CA . GLN A 1 118 ? -2.883 -0.529 -16.548 1.00 74.94 118 GLN A CA 1
ATOM 944 C C . GLN A 1 118 ? -2.616 -1.732 -15.647 1.00 74.94 118 GLN A C 1
ATOM 946 O O . GLN A 1 118 ? -1.511 -2.274 -15.636 1.00 74.94 118 GLN A O 1
ATOM 951 N N . LYS A 1 119 ? -3.642 -2.149 -14.900 1.00 75.62 119 LYS A N 1
ATOM 952 C CA . LYS A 1 119 ? -3.561 -3.341 -14.054 1.00 75.62 119 LYS A CA 1
ATOM 953 C C . LYS A 1 119 ? -3.328 -4.576 -14.921 1.00 75.62 119 LYS A C 1
ATOM 955 O O . LYS A 1 119 ? -3.900 -4.699 -16.002 1.00 75.62 119 LYS A O 1
ATOM 960 N N . PHE A 1 120 ? -2.484 -5.467 -14.426 1.00 79.38 120 PHE A N 1
ATOM 961 C CA . PHE A 1 120 ? -2.147 -6.730 -15.057 1.00 79.38 120 PHE A CA 1
ATOM 962 C C . PHE A 1 120 ? -2.043 -7.786 -13.959 1.00 79.38 120 PHE A C 1
ATOM 964 O O . PHE A 1 120 ? -1.562 -7.479 -12.868 1.00 79.38 120 PHE A O 1
ATOM 971 N N . TRP A 1 121 ? -2.492 -9.001 -14.251 1.00 81.69 121 TRP A N 1
ATOM 972 C CA . TRP A 1 121 ? -2.434 -10.138 -13.339 1.00 81.69 121 TRP A CA 1
ATOM 973 C C . TRP A 1 121 ? -1.761 -11.300 -14.057 1.00 81.69 121 TRP A C 1
ATOM 975 O O . TRP A 1 121 ? -1.971 -11.489 -15.257 1.00 81.69 121 TRP A O 1
ATOM 985 N N . CYS A 1 122 ? -0.948 -12.062 -13.329 1.00 82.56 122 CYS A N 1
ATOM 986 C CA . CYS A 1 122 ? -0.513 -13.362 -13.814 1.00 82.56 122 CYS A CA 1
ATOM 987 C C . CYS A 1 122 ? -1.749 -14.274 -13.845 1.00 82.56 122 CYS A C 1
ATOM 989 O O . CYS A 1 122 ? -2.390 -14.406 -12.803 1.00 82.56 122 CYS A O 1
ATOM 991 N N . PRO A 1 123 ? -2.117 -14.866 -14.996 1.00 86.19 123 PRO A N 1
ATOM 992 C CA . PRO A 1 123 ? -3.290 -15.734 -15.066 1.00 86.19 123 PRO A CA 1
ATOM 993 C C . PRO A 1 123 ? -3.144 -16.951 -14.149 1.00 86.19 123 PRO A C 1
ATOM 995 O O . PRO A 1 123 ? -4.106 -17.319 -13.496 1.00 86.19 123 PRO A O 1
ATOM 998 N N . ILE A 1 124 ? -1.927 -17.492 -14.024 1.00 87.81 124 ILE A N 1
ATOM 999 C CA . ILE A 1 124 ? -1.639 -18.630 -13.143 1.00 87.81 124 ILE A CA 1
ATOM 1000 C C . ILE A 1 124 ? -1.880 -18.239 -11.678 1.00 87.81 124 ILE A C 1
ATOM 1002 O O . ILE A 1 124 ? -2.710 -18.848 -11.020 1.00 87.81 124 ILE A O 1
ATOM 1006 N N . CYS A 1 125 ? -1.264 -17.151 -11.200 1.00 80.50 125 CYS A N 1
ATOM 1007 C CA . CYS A 1 125 ? -1.434 -16.701 -9.811 1.00 80.50 125 CYS A CA 1
ATOM 1008 C C . CYS A 1 125 ? -2.863 -16.230 -9.478 1.00 80.50 125 CYS A C 1
ATOM 1010 O O . CYS A 1 125 ? -3.176 -16.017 -8.316 1.00 80.50 125 CYS A O 1
ATOM 1012 N N . TYR A 1 126 ? -3.710 -15.957 -10.477 1.00 78.50 126 TYR A N 1
ATOM 1013 C CA . TYR A 1 126 ? -5.111 -15.587 -10.243 1.00 78.50 126 TYR A CA 1
ATOM 1014 C C . TYR A 1 126 ? -6.021 -16.812 -10.066 1.00 78.50 126 TYR A C 1
ATOM 1016 O O . TYR A 1 12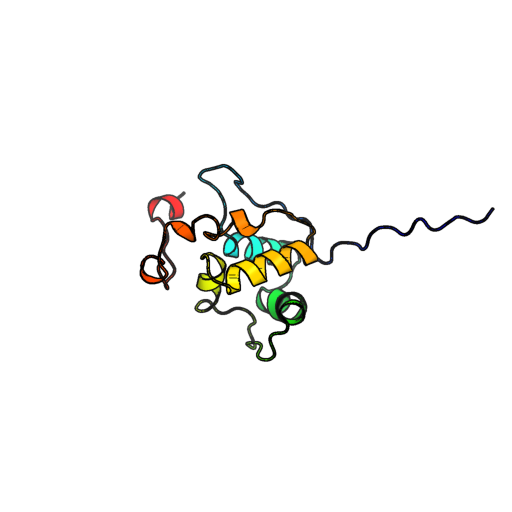6 ? -7.129 -16.675 -9.551 1.00 78.50 126 TYR A O 1
ATOM 1024 N N . GLU A 1 127 ? -5.580 -17.982 -10.529 1.00 84.75 127 GLU A N 1
ATOM 1025 C CA . GLU A 1 127 ? -6.317 -19.246 -10.443 1.00 84.75 127 GLU A CA 1
ATOM 1026 C C . GLU A 1 127 ? -5.973 -20.069 -9.187 1.00 84.75 127 GLU A C 1
ATOM 1028 O O . GLU A 1 127 ? -6.705 -21.008 -8.872 1.00 84.75 127 GLU A O 1
ATOM 1033 N N . GLU A 1 128 ? -4.890 -19.719 -8.485 1.00 77.69 128 GLU A N 1
ATOM 1034 C CA . GLU A 1 128 ? -4.482 -20.278 -7.182 1.00 77.69 128 GLU A CA 1
ATOM 1035 C C . GLU A 1 128 ? -5.372 -19.795 -6.022 1.00 77.69 128 GLU A C 1
ATOM 1037 O O . GLU A 1 128 ? -5.713 -20.643 -5.160 1.00 77.69 128 GLU A O 1
#

Secondary structure (DSSP, 8-state):
-------PPPPPSS--PPPS-TTSTTPPPHHHHHHHHHHHTT--HHHIIIIIIHHHTT-S---TTSS-HHHHGGGTSSSHHHHHHHHHHHHHH--S-GGGGTTGGGTTT--TTTS-SS----HHHHH-

Foldseek 3Di:
DDPPPPPDPDDFQFALDDFPQVVHPPGAALLVVLCVRCVVVVHACQCCQPVQQCVQVVDPDADNSGDDQLRSLVCQELDPNVVSRQVSCCRRHVDPDNCSNHNVVCPVPDDPVPRDSHDDDDPVVVVD

Radius of gyration: 16.82 Å; chains: 1; bounding box: 33×40×66 Å

Sequence (128 aa):
MLIQHKLFESRSTLYNLKPIGINTDEIESLTSYVTRLSTAHNVTLGVLFNELIYPILRKESRPRDGVTVKRSAAYNNFHQSAIELTTALHNLTHIKNLELLTTIGFNNFFSSNEIRGQKFWCPICYEE

pLDDT: mean 86.3, std 11.84, range [36.78, 97.94]